Protein AF-A0A5C7XK58-F1 (afdb_monomer_lite)

Foldseek 3Di:
DDDDDDDDPDDDDDAWDWDQLPQWIWIFWQQWIWIWGNPDDIDTPDIDGHPGGWHYKDAQVQAVHDNVLAGIWTWFQFKIWGAHSNRDTQDMDGRLARGTKDWHHDDPQKTWIWHAYPPGVNTFIWIARSRYRDTPGGGPVSVVD

Structure (mmCIF, N/CA/C/O backbone):
data_AF-A0A5C7XK58-F1
#
_entry.id   AF-A0A5C7XK58-F1
#
loop_
_atom_site.group_PDB
_atom_site.id
_atom_site.type_symbol
_atom_site.label_atom_id
_atom_site.label_alt_id
_atom_site.label_comp_id
_atom_site.label_asym_id
_atom_site.label_entity_id
_atom_site.label_seq_id
_atom_site.pdbx_PDB_ins_code
_atom_site.Cartn_x
_atom_site.Cartn_y
_atom_site.Cartn_z
_atom_site.occupancy
_atom_site.B_iso_or_equiv
_atom_site.auth_seq_id
_atom_site.auth_comp_id
_atom_site.auth_asym_id
_atom_site.auth_atom_id
_atom_site.pdbx_PDB_model_num
ATOM 1 N N . MET A 1 1 ? -15.259 12.982 21.889 1.00 63.16 1 MET A N 1
ATOM 2 C CA . MET A 1 1 ? -14.167 13.068 20.899 1.00 63.16 1 MET A CA 1
ATOM 3 C C . MET A 1 1 ? -13.183 11.960 21.229 1.00 63.16 1 MET A C 1
ATOM 5 O O . MET A 1 1 ? -12.810 11.872 22.390 1.00 63.16 1 MET A O 1
ATOM 9 N N . LEU A 1 2 ? -12.855 11.086 20.275 1.00 69.56 2 LEU A N 1
ATOM 10 C CA . LEU A 1 2 ? -11.826 10.055 20.441 1.00 69.56 2 LEU A CA 1
ATOM 11 C C . LEU A 1 2 ? -10.501 10.614 19.908 1.00 69.56 2 LEU A C 1
ATOM 13 O O . LEU A 1 2 ? -10.479 11.132 18.795 1.00 69.56 2 LEU A O 1
ATOM 17 N N . SER A 1 3 ? -9.426 10.516 20.688 1.00 74.88 3 SER A N 1
ATOM 18 C CA . SER A 1 3 ? -8.063 10.848 20.263 1.00 74.88 3 SER A CA 1
ATOM 19 C C . SER A 1 3 ? -7.188 9.603 20.354 1.00 74.88 3 SER A C 1
ATOM 21 O O . SER A 1 3 ? -7.231 8.891 21.356 1.00 74.88 3 SER A O 1
ATOM 23 N N . ILE A 1 4 ? -6.401 9.348 19.311 1.00 74.69 4 ILE A N 1
ATOM 24 C CA . ILE A 1 4 ? -5.401 8.281 19.276 1.00 74.69 4 ILE A CA 1
ATOM 25 C C . ILE A 1 4 ? -4.049 8.962 19.104 1.00 74.69 4 ILE A C 1
ATOM 27 O O . ILE A 1 4 ? -3.853 9.708 18.146 1.00 74.69 4 ILE A O 1
ATOM 31 N N . GLU A 1 5 ? -3.141 8.723 20.042 1.00 78.00 5 GLU A N 1
ATOM 32 C CA . GLU A 1 5 ? -1.774 9.228 19.978 1.00 78.00 5 GLU A CA 1
ATOM 33 C C . GLU A 1 5 ? -0.833 8.108 19.551 1.00 78.00 5 GLU A C 1
ATOM 35 O O . GLU A 1 5 ? -0.903 6.991 20.067 1.00 78.00 5 GLU A O 1
ATOM 40 N N . ILE A 1 6 ? 0.052 8.421 18.609 1.00 71.00 6 ILE A N 1
ATOM 41 C CA . ILE A 1 6 ? 1.096 7.516 18.142 1.00 71.00 6 ILE A CA 1
ATOM 42 C C . ILE A 1 6 ? 2.423 8.163 18.505 1.00 71.00 6 ILE A C 1
ATOM 44 O O . ILE A 1 6 ? 2.747 9.248 18.019 1.00 71.00 6 ILE A O 1
ATOM 48 N N . HIS A 1 7 ? 3.151 7.495 19.391 1.00 72.25 7 HIS A N 1
ATOM 49 C CA . HIS A 1 7 ? 4.470 7.906 19.850 1.00 72.25 7 HIS A CA 1
ATOM 50 C C . HIS A 1 7 ? 5.513 7.061 19.130 1.00 72.25 7 HIS A C 1
ATOM 52 O O . HIS A 1 7 ? 5.353 5.845 19.027 1.00 72.25 7 HIS A O 1
ATOM 58 N N . ASP A 1 8 ? 6.561 7.710 18.636 1.00 66.00 8 ASP A N 1
ATOM 59 C CA . ASP A 1 8 ? 7.725 7.030 18.086 1.00 66.00 8 ASP A CA 1
ATOM 60 C C . ASP A 1 8 ? 9.016 7.752 18.492 1.00 66.00 8 ASP A C 1
ATOM 62 O O . ASP A 1 8 ? 9.045 8.978 18.624 1.00 66.00 8 ASP A O 1
ATOM 66 N N . ASP A 1 9 ? 10.071 6.960 18.687 1.00 62.06 9 ASP A N 1
ATOM 67 C CA . ASP A 1 9 ? 11.373 7.402 19.191 1.00 62.06 9 ASP A CA 1
ATOM 68 C C . ASP A 1 9 ? 12.314 7.909 18.076 1.00 62.06 9 ASP A C 1
ATOM 70 O O . ASP A 1 9 ? 13.413 8.389 18.358 1.00 62.06 9 ASP A O 1
ATOM 74 N N . HIS A 1 10 ? 11.917 7.802 16.802 1.00 56.22 10 HIS A N 1
ATOM 75 C CA . HIS A 1 10 ? 12.746 8.097 15.637 1.00 56.22 10 HIS A CA 1
ATOM 76 C C . HIS A 1 10 ? 12.221 9.348 14.922 1.00 56.22 10 HIS A C 1
ATOM 78 O O . HIS A 1 10 ? 11.227 9.355 14.193 1.00 56.22 10 HIS A O 1
ATOM 84 N N . GLY A 1 11 ? 12.937 10.457 15.106 1.00 51.81 11 GLY A N 1
ATOM 85 C CA . GLY A 1 11 ? 12.708 11.661 14.320 1.00 51.81 11 GLY A CA 1
ATOM 86 C C . GLY A 1 11 ? 13.112 11.441 12.861 1.00 51.81 11 GLY A C 1
ATOM 87 O O . GLY A 1 11 ? 14.280 11.182 12.588 1.00 51.81 11 GLY A O 1
ATOM 88 N N . GLY A 1 12 ? 12.176 11.631 11.926 1.00 58.12 12 GLY A N 1
ATOM 89 C CA . GLY A 1 12 ? 12.553 12.131 10.600 1.00 58.12 12 GLY A CA 1
ATOM 90 C C . GLY A 1 12 ? 12.164 11.332 9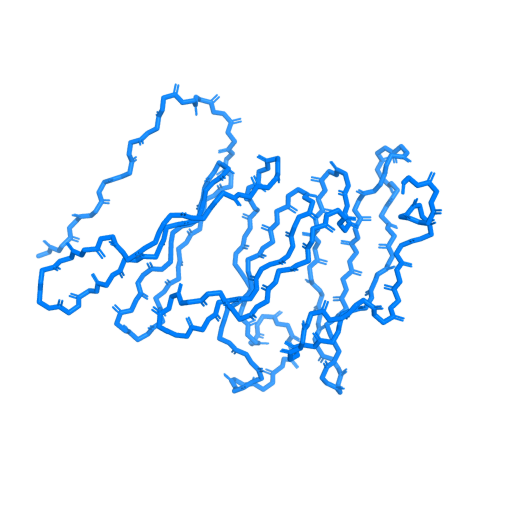.360 1.00 58.12 12 GLY A C 1
ATOM 91 O O . GLY A 1 12 ? 13.020 11.154 8.508 1.00 58.12 12 GLY A O 1
ATOM 92 N N . MET A 1 13 ? 10.886 10.988 9.170 1.00 57.16 13 MET A N 1
ATOM 93 C CA . MET A 1 13 ? 10.301 10.924 7.815 1.00 57.16 13 MET A CA 1
ATOM 94 C C . MET A 1 13 ? 8.910 11.591 7.827 1.00 57.16 13 MET A C 1
ATOM 96 O O . MET A 1 13 ? 8.153 11.364 8.776 1.00 57.16 13 MET A O 1
ATOM 100 N N . PRO A 1 14 ? 8.575 12.464 6.853 1.00 64.12 14 PRO A N 1
ATOM 101 C CA . PRO A 1 14 ? 7.386 13.318 6.928 1.00 64.12 14 PRO A CA 1
ATOM 102 C C . PRO A 1 14 ? 6.085 12.614 6.525 1.00 64.12 14 PRO A C 1
ATOM 104 O O . PRO A 1 14 ? 5.014 13.082 6.909 1.00 64.12 14 PRO A O 1
ATOM 107 N N . SER A 1 15 ? 6.159 11.518 5.766 1.00 78.88 15 SER A N 1
ATOM 108 C CA . SER A 1 15 ? 4.984 10.807 5.266 1.00 78.88 15 SER A CA 1
ATOM 109 C C . SER A 1 15 ? 4.224 10.138 6.407 1.00 78.88 15 SER A C 1
ATOM 111 O O . SER A 1 15 ? 4.719 9.259 7.122 1.00 78.88 15 SER A O 1
ATOM 113 N N . ARG A 1 16 ? 2.992 10.601 6.592 1.00 88.75 16 ARG A N 1
ATOM 114 C CA . ARG A 1 16 ? 2.015 10.041 7.514 1.00 88.75 16 ARG A CA 1
ATOM 115 C C . ARG A 1 16 ? 0.671 10.123 6.840 1.00 88.75 16 ARG A C 1
ATOM 117 O O . ARG A 1 16 ? 0.322 11.164 6.290 1.00 88.75 16 ARG A O 1
ATOM 124 N N . ASP A 1 17 ? -0.079 9.045 6.934 1.00 93.94 17 ASP A N 1
ATOM 125 C CA . ASP A 1 17 ? -1.417 9.000 6.379 1.00 93.94 17 ASP A CA 1
ATOM 126 C C . ASP A 1 17 ? -2.315 8.131 7.254 1.00 93.94 17 ASP A C 1
ATOM 128 O O . ASP A 1 17 ? -1.844 7.288 8.024 1.00 93.94 17 ASP A O 1
ATOM 132 N N . ALA A 1 18 ? -3.619 8.352 7.162 1.00 94.88 18 ALA A N 1
ATOM 133 C CA . ALA A 1 18 ? -4.614 7.556 7.849 1.00 94.88 18 ALA A CA 1
ATOM 134 C C . ALA A 1 18 ? -5.845 7.338 6.965 1.00 94.88 18 ALA A C 1
ATOM 136 O O . ALA A 1 18 ? -6.301 8.236 6.254 1.00 94.88 18 ALA A O 1
ATOM 137 N N . ARG A 1 19 ? -6.410 6.132 7.030 1.00 95.88 19 ARG A N 1
ATOM 138 C CA . ARG A 1 19 ? -7.626 5.752 6.299 1.00 95.88 19 ARG A CA 1
ATOM 139 C C . ARG A 1 19 ? -8.572 5.000 7.226 1.00 95.88 19 ARG A C 1
ATOM 141 O O . ARG A 1 19 ? -8.150 4.117 7.968 1.00 95.88 19 ARG A O 1
ATOM 148 N N . ILE A 1 20 ? -9.857 5.343 7.178 1.00 95.19 20 ILE A N 1
ATOM 149 C CA . ILE A 1 20 ? -10.914 4.621 7.898 1.00 95.19 20 ILE A CA 1
ATOM 150 C C . ILE A 1 20 ? -11.600 3.667 6.919 1.00 95.19 20 ILE A C 1
ATOM 152 O O . ILE A 1 20 ? -12.137 4.098 5.902 1.00 95.19 20 ILE A O 1
ATOM 156 N N . LEU A 1 21 ? -11.611 2.379 7.254 1.00 91.94 21 LEU A N 1
ATOM 157 C CA . LEU A 1 21 ? -12.224 1.291 6.498 1.00 91.94 21 LEU A CA 1
ATOM 158 C C . LEU A 1 21 ? -13.331 0.653 7.332 1.00 91.94 21 LEU A C 1
ATOM 160 O O . LEU A 1 21 ? -13.131 -0.348 8.018 1.00 91.94 21 LEU A O 1
ATOM 164 N N . GLY A 1 22 ? -14.514 1.264 7.301 1.00 91.44 22 GLY A N 1
ATOM 165 C CA . GLY A 1 22 ? -15.618 0.853 8.164 1.00 91.44 22 GLY A CA 1
ATOM 166 C C . GLY A 1 22 ? -15.248 1.028 9.637 1.00 91.44 22 GLY A C 1
ATOM 167 O O . GLY A 1 22 ? -15.185 2.153 10.122 1.00 91.44 22 GLY A O 1
ATOM 168 N N . ASP A 1 23 ? -14.994 -0.083 10.328 1.00 94.75 23 ASP A N 1
ATOM 169 C CA . ASP A 1 23 ? -14.663 -0.105 11.757 1.00 94.75 23 ASP A CA 1
ATOM 170 C C . ASP A 1 23 ? -13.154 -0.191 12.049 1.00 94.75 23 ASP A C 1
ATOM 172 O O . ASP A 1 23 ? -12.741 -0.321 13.199 1.00 94.75 23 ASP A O 1
ATOM 176 N N . VAL A 1 24 ? -12.307 -0.131 11.022 1.00 96.69 24 VAL A N 1
ATOM 177 C CA . VAL A 1 24 ? -10.851 -0.181 11.184 1.00 96.69 24 VAL A CA 1
ATOM 178 C C . VAL A 1 24 ? -10.225 1.135 10.755 1.00 96.69 24 VAL A C 1
ATOM 180 O O . VAL A 1 24 ? -10.471 1.625 9.659 1.00 96.69 24 VAL A O 1
ATOM 183 N N . LEU A 1 25 ? -9.374 1.697 11.606 1.00 96.88 25 LEU A N 1
ATOM 184 C CA . LEU A 1 25 ? -8.468 2.785 11.267 1.00 96.88 25 LEU A CA 1
ATOM 185 C C . LEU A 1 25 ? -7.102 2.201 10.897 1.00 96.88 25 LEU A C 1
ATOM 187 O O . LEU A 1 25 ? -6.461 1.555 11.727 1.00 96.88 25 LEU A O 1
ATOM 191 N N . LEU A 1 26 ? -6.651 2.458 9.674 1.00 97.50 26 LEU A N 1
ATOM 192 C CA . LEU A 1 26 ? -5.264 2.280 9.267 1.00 97.50 26 LEU A CA 1
ATOM 193 C C . LEU A 1 26 ? -4.508 3.585 9.495 1.00 97.50 26 LEU A C 1
ATOM 195 O O . LEU A 1 26 ? -4.966 4.641 9.063 1.00 97.50 26 LEU A O 1
ATOM 199 N N . VAL A 1 27 ? -3.350 3.512 10.145 1.00 96.19 27 VAL A N 1
ATOM 200 C CA . VAL A 1 27 ? -2.428 4.644 10.296 1.00 96.19 27 VAL A CA 1
ATOM 201 C C . VAL A 1 27 ? -1.041 4.222 9.852 1.00 96.19 27 VAL A C 1
ATOM 203 O O . VAL A 1 27 ? -0.475 3.287 10.414 1.00 96.19 27 VAL A O 1
ATOM 206 N N . GLY A 1 28 ? -0.513 4.891 8.836 1.00 94.31 28 GLY A N 1
ATOM 207 C CA . GLY A 1 28 ? 0.816 4.662 8.290 1.00 94.31 28 GLY A CA 1
ATOM 208 C C . GLY A 1 28 ? 1.757 5.795 8.671 1.00 94.31 28 GLY A C 1
ATOM 209 O O . GLY A 1 28 ? 1.373 6.966 8.681 1.00 94.31 28 GLY A O 1
ATOM 210 N N . GLY A 1 29 ? 2.997 5.448 8.992 1.00 91.12 29 GLY A N 1
ATOM 211 C CA . GLY A 1 29 ? 4.049 6.417 9.256 1.00 91.12 29 GLY A CA 1
ATOM 212 C C . GLY A 1 29 ? 5.372 5.735 9.567 1.00 91.12 29 GLY A C 1
ATOM 213 O O . GLY A 1 29 ? 5.405 4.626 10.103 1.00 91.12 29 GLY A O 1
ATOM 214 N N . LEU A 1 30 ? 6.473 6.417 9.244 1.00 88.56 30 LEU A N 1
ATOM 215 C CA . LEU A 1 30 ? 7.830 5.899 9.447 1.00 88.56 30 LEU A CA 1
ATOM 216 C C . LEU A 1 30 ? 7.977 4.522 8.807 1.00 88.56 30 LEU A C 1
ATOM 218 O O . LEU A 1 30 ? 7.808 4.422 7.611 1.00 88.56 30 LEU A O 1
ATOM 222 N N . ASN A 1 31 ? 8.254 3.462 9.560 1.00 91.44 31 ASN A N 1
ATOM 223 C CA . ASN A 1 31 ? 8.374 2.099 9.047 1.00 91.44 31 ASN A CA 1
ATOM 224 C C . ASN A 1 31 ? 7.237 1.173 9.513 1.00 91.44 31 ASN A C 1
ATOM 226 O O . ASN A 1 31 ? 7.403 -0.049 9.485 1.00 91.44 31 ASN A O 1
ATOM 230 N N . HIS A 1 32 ? 6.091 1.722 9.927 1.00 93.12 32 HIS A N 1
ATOM 231 C CA . HIS A 1 32 ? 4.954 0.938 10.404 1.00 93.12 32 HIS A CA 1
ATOM 232 C C . HIS A 1 32 ? 3.611 1.378 9.818 1.00 93.12 32 HIS A C 1
ATOM 234 O O . HIS A 1 32 ? 3.381 2.533 9.466 1.00 93.12 32 HIS A O 1
ATOM 240 N N . ILE A 1 33 ? 2.703 0.407 9.763 1.00 95.88 33 ILE A N 1
ATOM 241 C CA . ILE A 1 33 ? 1.277 0.587 9.516 1.00 95.88 33 ILE A CA 1
ATOM 242 C C . ILE A 1 33 ? 0.521 -0.089 10.657 1.00 95.88 33 ILE A C 1
ATOM 244 O O . ILE A 1 33 ? 0.689 -1.286 10.905 1.00 95.88 33 ILE A O 1
ATOM 248 N N . HIS A 1 34 ? -0.326 0.665 11.345 1.00 95.81 34 HIS A N 1
ATOM 249 C CA . HIS A 1 34 ? -1.147 0.197 12.451 1.00 95.81 34 HIS A CA 1
ATOM 250 C C . HIS A 1 34 ? -2.598 0.052 12.003 1.00 95.81 34 HIS A C 1
ATOM 252 O O . HIS A 1 34 ? -3.174 1.001 11.484 1.00 95.81 34 HIS A O 1
ATOM 258 N N . ALA A 1 35 ? -3.197 -1.113 12.242 1.00 97.06 35 ALA A N 1
ATOM 259 C CA . ALA A 1 35 ? -4.632 -1.331 12.104 1.00 97.06 35 ALA A CA 1
ATOM 260 C C . ALA A 1 35 ? -5.274 -1.326 13.492 1.00 97.06 35 ALA A C 1
ATOM 262 O O . ALA A 1 35 ? -4.862 -2.086 14.374 1.00 97.06 35 ALA A O 1
ATOM 263 N N . ILE A 1 36 ? -6.275 -0.477 13.693 1.00 96.62 36 ILE A N 1
ATOM 264 C CA . ILE A 1 36 ? -6.921 -0.243 14.985 1.00 96.62 36 ILE A CA 1
ATOM 265 C C . ILE A 1 36 ? -8.425 -0.433 14.807 1.00 96.62 36 ILE A C 1
ATOM 267 O O . ILE A 1 36 ? -9.039 0.272 14.013 1.00 96.62 36 ILE A O 1
ATOM 271 N N . ALA A 1 37 ? -9.023 -1.370 15.543 1.00 95.44 37 ALA A N 1
ATOM 272 C CA . ALA A 1 37 ? -10.477 -1.495 15.604 1.00 95.44 37 ALA A CA 1
ATOM 273 C C . ALA A 1 37 ? -11.061 -0.297 16.349 1.00 95.44 37 ALA A C 1
ATOM 275 O O . ALA A 1 37 ? -10.497 0.120 17.362 1.00 95.44 37 ALA A O 1
ATOM 276 N N . LEU A 1 38 ? -12.186 0.219 15.867 1.00 93.81 38 LEU A N 1
ATOM 277 C CA . LEU A 1 38 ? -12.885 1.370 16.427 1.00 93.81 38 LEU A CA 1
ATOM 278 C C . LEU A 1 38 ? -14.128 0.966 17.233 1.00 93.81 38 LEU A C 1
ATOM 280 O O . LEU A 1 38 ? -14.526 1.721 18.122 1.00 93.81 38 LEU A O 1
ATOM 284 N N . SER A 1 39 ? -14.720 -0.207 16.981 1.00 89.69 39 SER A N 1
ATOM 285 C CA . SER A 1 39 ? -15.911 -0.656 17.705 1.00 89.69 39 SER A CA 1
ATOM 286 C C . SER A 1 39 ? -15.605 -0.989 19.159 1.00 89.69 39 SER A C 1
ATOM 288 O O . SER A 1 39 ? -14.626 -1.651 19.510 1.00 89.69 39 SER A O 1
ATOM 290 N N . GLY A 1 40 ? -16.499 -0.530 20.034 1.00 86.94 40 GLY A N 1
ATOM 291 C CA . GLY A 1 40 ? -16.313 -0.635 21.474 1.00 86.94 40 GLY A CA 1
ATOM 292 C C . GLY A 1 40 ? -15.171 0.264 21.942 1.00 86.94 40 GLY A C 1
ATOM 293 O O . GLY A 1 40 ? -15.268 1.487 21.857 1.00 86.94 40 GLY A O 1
ATOM 294 N N . SER A 1 41 ? -14.110 -0.348 22.464 1.00 87.62 41 SER A N 1
ATOM 295 C CA . SER A 1 41 ? -12.903 0.361 22.890 1.00 87.62 41 SER A CA 1
ATOM 296 C C . SER A 1 41 ? -11.812 0.198 21.835 1.00 87.62 41 SER A C 1
ATOM 298 O O . SER A 1 41 ? -11.516 -0.947 21.478 1.00 87.62 41 SER A O 1
ATOM 300 N N . PRO A 1 42 ? -11.165 1.293 21.388 1.00 91.50 42 PRO A N 1
ATOM 301 C CA . PRO A 1 42 ? -10.111 1.213 20.394 1.00 91.50 42 PRO A CA 1
ATOM 302 C C . PRO A 1 42 ? -9.020 0.229 20.788 1.00 91.50 42 PRO A C 1
ATOM 304 O O . PRO A 1 42 ? -8.476 0.288 21.894 1.00 91.50 42 PRO A O 1
ATOM 307 N N . ARG A 1 43 ? -8.702 -0.685 19.876 1.00 93.25 43 ARG A N 1
ATOM 308 C CA . ARG A 1 43 ? -7.716 -1.738 20.118 1.00 93.25 43 ARG A CA 1
ATOM 309 C C . ARG A 1 43 ? -6.842 -1.915 18.897 1.00 93.25 43 ARG A C 1
ATOM 311 O O . ARG A 1 43 ? -7.347 -2.116 17.795 1.00 93.25 43 ARG A O 1
ATOM 318 N N . LEU A 1 44 ? -5.529 -1.913 19.113 1.00 94.12 44 LEU A N 1
ATOM 319 C CA . LEU A 1 44 ? -4.573 -2.308 18.089 1.00 94.12 44 LEU A CA 1
ATOM 320 C C . LEU A 1 44 ? -4.869 -3.754 17.665 1.00 94.12 44 LEU A C 1
ATOM 322 O O . LEU A 1 44 ? -4.742 -4.686 18.461 1.00 94.12 44 LEU A O 1
ATOM 326 N N . LEU A 1 45 ? -5.289 -3.928 16.416 1.00 95.12 45 LEU A N 1
ATOM 327 C CA . LEU A 1 45 ? -5.464 -5.234 15.791 1.00 95.12 45 LEU A CA 1
ATOM 328 C C . LEU A 1 45 ? -4.118 -5.767 15.312 1.00 95.12 45 LEU A C 1
ATOM 330 O O . LEU A 1 45 ? -3.797 -6.935 15.524 1.00 95.12 45 LEU A O 1
ATOM 334 N N . ARG A 1 46 ? -3.332 -4.896 14.669 1.00 94.94 46 ARG A N 1
ATOM 335 C CA . ARG A 1 46 ? -2.063 -5.255 14.039 1.00 94.94 46 ARG A CA 1
ATOM 336 C C . ARG A 1 46 ? -1.130 -4.058 13.956 1.00 94.94 46 ARG A C 1
ATOM 338 O O . ARG A 1 46 ? -1.565 -2.937 13.720 1.00 94.94 46 ARG A O 1
ATOM 345 N N . SER A 1 47 ? 0.162 -4.338 14.074 1.00 95.56 47 SER A N 1
ATOM 346 C CA . SER A 1 47 ? 1.235 -3.449 13.641 1.00 95.56 47 SER A CA 1
ATOM 347 C C . SER A 1 47 ? 2.070 -4.183 12.596 1.00 95.56 47 SER A C 1
ATOM 349 O O . SER A 1 47 ? 2.592 -5.265 12.868 1.00 95.56 47 SER A O 1
ATOM 351 N N . THR A 1 48 ? 2.147 -3.631 11.391 1.00 96.06 48 THR A N 1
ATOM 352 C CA . THR A 1 48 ? 2.868 -4.201 10.252 1.00 96.06 48 THR A CA 1
ATOM 353 C C . THR A 1 48 ? 4.071 -3.334 9.947 1.00 96.06 48 THR A C 1
ATOM 355 O O . THR A 1 48 ? 3.919 -2.152 9.656 1.00 96.06 48 THR A O 1
ATOM 358 N N . ARG A 1 49 ? 5.265 -3.925 9.959 1.00 94.25 49 ARG A N 1
ATOM 359 C CA . ARG A 1 49 ? 6.478 -3.231 9.528 1.00 94.25 49 ARG A CA 1
ATOM 360 C C . ARG A 1 49 ? 6.553 -3.164 8.002 1.00 94.25 49 ARG A C 1
ATOM 362 O O . ARG A 1 49 ? 6.295 -4.170 7.334 1.00 94.25 49 ARG A O 1
ATOM 369 N N . ILE A 1 50 ? 6.963 -2.025 7.461 1.00 93.19 50 ILE A N 1
ATOM 370 C CA . ILE A 1 50 ? 7.306 -1.834 6.048 1.00 93.19 50 ILE A CA 1
ATOM 371 C C . ILE A 1 50 ? 8.827 -1.675 5.904 1.00 93.19 50 ILE A C 1
ATOM 373 O O . ILE A 1 50 ? 9.487 -1.154 6.806 1.00 93.19 50 ILE A O 1
ATOM 377 N N . SER A 1 51 ? 9.405 -2.217 4.832 1.00 91.31 51 SER A N 1
ATOM 378 C CA . SER A 1 51 ? 10.829 -2.064 4.528 1.00 91.31 51 SER A CA 1
ATOM 379 C C . SER A 1 51 ? 11.117 -0.610 4.172 1.00 91.31 51 SER A C 1
ATOM 381 O O . SER A 1 51 ? 10.359 -0.004 3.418 1.00 91.31 51 SER A O 1
ATOM 383 N N . GLY A 1 52 ? 12.192 -0.050 4.730 1.00 89.81 52 GLY A N 1
ATOM 384 C CA . GLY A 1 52 ? 12.506 1.374 4.615 1.00 89.81 52 GLY A CA 1
ATOM 385 C C . GLY A 1 52 ? 11.470 2.228 5.343 1.00 89.81 52 GLY A C 1
ATOM 386 O O . GLY A 1 52 ? 11.459 2.263 6.576 1.00 89.81 52 GLY A O 1
ATOM 387 N N . TYR A 1 53 ? 10.607 2.897 4.581 1.00 91.75 53 TYR A N 1
ATOM 388 C CA . TYR A 1 53 ? 9.582 3.807 5.083 1.00 91.75 53 TYR A CA 1
ATOM 389 C C . TYR A 1 53 ? 8.217 3.589 4.412 1.00 91.75 53 TYR A C 1
ATOM 391 O O . TYR A 1 53 ? 8.123 3.008 3.338 1.00 91.75 53 TYR A O 1
ATOM 399 N N . PHE A 1 54 ? 7.156 4.052 5.063 1.00 94.88 54 PHE A N 1
ATOM 400 C CA . PHE A 1 54 ? 5.792 4.188 4.574 1.00 94.88 54 PHE A CA 1
ATOM 401 C C . PHE A 1 54 ? 5.677 5.493 3.792 1.00 94.88 54 PHE A C 1
ATOM 403 O O . PHE A 1 54 ? 6.163 6.521 4.261 1.00 94.88 54 PHE A O 1
ATOM 410 N N . SER A 1 55 ? 5.008 5.464 2.644 1.00 94.25 55 SER A N 1
ATOM 411 C CA . SER A 1 55 ? 4.716 6.663 1.860 1.00 94.25 55 SER A CA 1
ATOM 412 C C . SER A 1 55 ? 3.258 7.077 2.043 1.00 94.25 55 SER A C 1
ATOM 414 O O . SER A 1 55 ? 2.970 8.089 2.679 1.00 94.25 55 SER A O 1
ATOM 416 N N . GLU A 1 56 ? 2.327 6.264 1.548 1.00 96.06 56 GLU A N 1
ATOM 417 C CA . GLU A 1 56 ? 0.916 6.640 1.478 1.00 96.06 56 GLU A CA 1
ATOM 418 C C . GLU A 1 56 ? -0.012 5.423 1.395 1.00 96.06 56 GLU A C 1
ATOM 420 O O . GLU A 1 56 ? 0.413 4.289 1.129 1.00 96.06 56 GLU A O 1
ATOM 425 N N . PHE A 1 57 ? -1.302 5.676 1.619 1.00 98.00 57 PHE A N 1
ATOM 426 C CA . PHE A 1 57 ? -2.373 4.749 1.288 1.00 98.00 57 PHE A CA 1
ATOM 427 C C . PHE A 1 57 ? -3.035 5.150 -0.026 1.00 98.00 57 PHE A C 1
ATOM 429 O O . PHE A 1 57 ? -3.301 6.323 -0.251 1.00 98.00 57 PHE A O 1
ATOM 436 N N . ASN A 1 58 ? -3.376 4.148 -0.830 1.00 98.06 58 ASN A N 1
ATOM 437 C CA . ASN A 1 58 ? -4.119 4.287 -2.071 1.00 98.06 58 ASN A CA 1
ATOM 438 C C . ASN A 1 58 ? -5.467 3.570 -1.942 1.00 98.06 58 ASN A C 1
ATOM 440 O O . ASN A 1 58 ? -5.510 2.406 -1.516 1.00 98.06 58 ASN A O 1
ATOM 444 N N . VAL A 1 59 ? -6.551 4.239 -2.328 1.00 97.38 59 VAL A N 1
ATOM 445 C CA . VAL A 1 59 ? -7.897 3.653 -2.484 1.00 97.38 59 VAL A CA 1
ATOM 446 C C . VAL A 1 59 ? -8.263 3.502 -3.969 1.00 97.38 59 VAL A C 1
ATOM 448 O O . VAL A 1 59 ? -7.626 4.129 -4.817 1.00 97.38 59 VAL A O 1
ATOM 451 N N . PRO A 1 60 ? -9.258 2.667 -4.330 1.00 97.19 60 PRO A N 1
ATOM 452 C CA . PRO A 1 60 ? -9.608 2.428 -5.731 1.00 97.19 60 PRO A CA 1
ATOM 453 C C . PRO A 1 60 ? -9.881 3.698 -6.540 1.00 97.19 60 PRO A C 1
ATOM 455 O O . PRO A 1 60 ? -9.418 3.818 -7.672 1.00 97.19 60 PRO A O 1
ATOM 458 N N . GLU A 1 61 ? -10.582 4.664 -5.954 1.00 95.94 61 GLU A N 1
ATOM 459 C CA . GLU A 1 61 ? -10.990 5.895 -6.628 1.00 95.94 61 GLU A CA 1
ATOM 460 C C . GLU A 1 61 ? -9.803 6.805 -6.975 1.00 95.94 61 GLU A C 1
ATOM 462 O O . GLU A 1 61 ? -9.860 7.523 -7.970 1.00 95.94 61 GLU A O 1
ATOM 467 N N . GLU A 1 62 ? -8.722 6.756 -6.190 1.00 96.88 62 GLU A N 1
ATOM 468 C CA . GLU A 1 62 ? -7.471 7.483 -6.461 1.00 96.88 62 GLU A CA 1
ATOM 469 C C . GLU A 1 62 ? -6.701 6.864 -7.641 1.00 96.88 62 GLU A C 1
ATOM 471 O O . GLU A 1 62 ? -5.867 7.531 -8.248 1.00 96.88 62 GLU A O 1
ATOM 476 N N . LEU A 1 63 ? -7.005 5.608 -7.993 1.00 97.69 63 LEU A N 1
ATOM 477 C CA . LEU A 1 63 ? -6.342 4.831 -9.042 1.00 97.69 63 LEU A CA 1
ATOM 478 C C . LEU A 1 63 ? -7.261 4.535 -10.242 1.00 97.69 63 LEU A C 1
ATOM 480 O O . LEU A 1 63 ? -7.058 3.536 -10.937 1.00 97.69 63 LEU A O 1
ATOM 484 N N . ASP A 1 64 ? -8.278 5.367 -10.487 1.00 97.19 64 ASP A N 1
ATOM 485 C CA . ASP A 1 64 ? -9.254 5.201 -11.578 1.00 97.19 64 ASP A CA 1
ATOM 486 C C . ASP A 1 64 ? -9.952 3.818 -11.592 1.00 97.19 64 ASP A C 1
ATOM 488 O O . ASP A 1 64 ? -10.335 3.298 -12.646 1.00 97.19 64 ASP A O 1
ATOM 492 N N . ALA A 1 65 ? -10.111 3.192 -10.423 1.00 96.69 65 ALA A N 1
ATOM 493 C CA . ALA A 1 65 ? -10.667 1.852 -10.272 1.00 96.69 65 ALA A CA 1
ATOM 494 C C . ALA A 1 65 ? -12.103 1.880 -9.704 1.00 96.69 65 ALA A C 1
ATOM 496 O O . ALA A 1 65 ? -12.480 2.822 -9.003 1.00 96.69 65 ALA A O 1
ATOM 497 N N . PRO A 1 66 ? -12.923 0.840 -9.958 1.00 95.56 66 PRO A N 1
ATOM 498 C CA . PRO A 1 66 ? -14.209 0.679 -9.283 1.00 95.56 66 PRO A CA 1
ATOM 499 C C . PRO A 1 66 ? -14.053 0.638 -7.748 1.00 95.56 66 PRO A C 1
ATOM 501 O O . PRO A 1 66 ? -13.112 -0.001 -7.274 1.00 95.56 66 PRO A O 1
ATOM 504 N N . PRO A 1 67 ? -14.976 1.229 -6.961 1.00 92.88 67 PRO A N 1
ATOM 505 C CA . PRO A 1 67 ? -14.895 1.284 -5.489 1.00 92.88 67 PRO A CA 1
ATOM 506 C C . PRO A 1 67 ? -14.771 -0.067 -4.760 1.00 92.88 67 PRO A C 1
ATOM 508 O O . PRO A 1 67 ? -14.451 -0.116 -3.572 1.00 92.88 67 PRO A O 1
ATOM 511 N N . ASP A 1 68 ? -15.080 -1.170 -5.440 1.00 92.75 68 ASP A N 1
ATOM 512 C CA . ASP A 1 68 ? -15.029 -2.540 -4.933 1.00 92.75 68 ASP A CA 1
ATOM 513 C C . ASP A 1 68 ? -13.820 -3.347 -5.439 1.00 92.75 68 ASP A C 1
ATOM 515 O O . ASP A 1 68 ? -13.679 -4.514 -5.076 1.00 92.75 68 ASP A O 1
ATOM 519 N N . ALA A 1 69 ? -12.918 -2.744 -6.226 1.00 95.06 69 ALA A N 1
ATOM 520 C CA . ALA A 1 69 ? -11.739 -3.428 -6.764 1.00 95.06 69 ALA A CA 1
ATOM 521 C C . ALA A 1 69 ? -10.785 -3.926 -5.65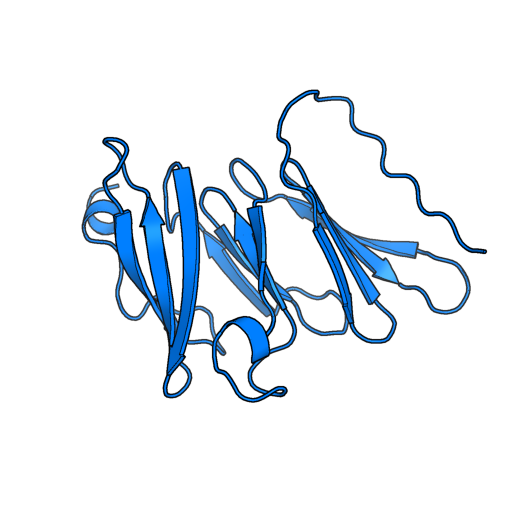9 1.00 95.06 69 ALA A C 1
ATOM 523 O O . ALA A 1 69 ? -10.229 -5.019 -5.740 1.00 95.06 69 ALA A O 1
ATOM 524 N N . PHE A 1 70 ? -10.585 -3.125 -4.615 1.00 96.50 70 PHE A N 1
ATOM 525 C CA . PHE A 1 70 ? -9.840 -3.470 -3.404 1.00 96.50 70 PHE A CA 1
ATOM 526 C C . PHE A 1 70 ? -10.213 -2.485 -2.288 1.00 96.50 70 PHE A C 1
ATOM 528 O O . PHE A 1 70 ? -10.954 -1.539 -2.524 1.00 96.50 70 PHE A O 1
ATOM 535 N N . ASP A 1 71 ? -9.727 -2.697 -1.062 1.00 97.00 71 ASP A N 1
ATOM 536 C CA . ASP A 1 71 ? -10.041 -1.784 0.044 1.00 97.00 71 ASP A CA 1
ATOM 537 C C . ASP A 1 71 ? -8.984 -0.680 0.175 1.00 97.00 71 ASP A C 1
ATOM 539 O O . ASP A 1 71 ? -9.280 0.480 -0.087 1.00 97.00 71 ASP A O 1
ATOM 543 N N . VAL A 1 72 ? -7.747 -1.032 0.544 1.00 98.06 72 VAL A N 1
ATOM 544 C CA . VAL A 1 72 ? -6.602 -0.104 0.601 1.00 98.06 72 VAL A CA 1
ATOM 545 C C . VAL A 1 72 ? -5.324 -0.821 0.199 1.00 98.06 72 VAL A C 1
ATOM 547 O O . VAL A 1 72 ? -5.103 -1.973 0.583 1.00 98.06 72 VAL A O 1
ATOM 550 N N . ILE A 1 73 ? -4.444 -0.109 -0.503 1.00 98.50 73 ILE A N 1
ATOM 551 C CA . ILE A 1 73 ? -3.060 -0.520 -0.735 1.00 98.50 73 ILE A CA 1
ATOM 552 C C . ILE A 1 73 ? -2.131 0.511 -0.110 1.00 98.50 73 ILE A C 1
ATOM 554 O O . ILE A 1 73 ? -2.162 1.685 -0.457 1.00 98.50 73 ILE A O 1
ATOM 558 N N . ALA A 1 74 ? -1.295 0.070 0.819 1.00 98.19 74 ALA A N 1
ATOM 559 C CA . ALA A 1 74 ? -0.206 0.874 1.341 1.00 98.19 74 ALA A CA 1
ATOM 560 C C . ALA A 1 74 ? 1.042 0.671 0.487 1.00 98.19 74 ALA A C 1
ATOM 562 O O . ALA A 1 74 ? 1.381 -0.470 0.159 1.00 98.19 74 ALA A O 1
ATOM 563 N N . VAL A 1 75 ? 1.749 1.756 0.194 1.00 97.62 75 VAL A N 1
ATOM 564 C CA . VAL A 1 75 ? 3.062 1.707 -0.452 1.00 97.62 75 VAL A CA 1
ATOM 565 C C . VAL A 1 75 ? 4.116 2.373 0.414 1.00 97.62 75 VAL A C 1
ATOM 567 O O . VAL A 1 75 ? 3.833 3.225 1.259 1.00 97.62 75 VAL A O 1
ATOM 570 N N . GLY A 1 76 ? 5.351 1.943 0.223 1.00 94.62 76 GLY A N 1
ATOM 571 C CA . GLY A 1 76 ? 6.508 2.483 0.905 1.00 94.62 76 GLY A CA 1
ATOM 572 C C . GLY A 1 76 ? 7.747 2.404 0.039 1.00 94.62 76 GLY A C 1
ATOM 573 O O . GLY A 1 76 ? 7.661 2.362 -1.185 1.00 94.62 76 GLY A O 1
ATOM 574 N N . CYS A 1 77 ? 8.894 2.344 0.701 1.00 93.44 77 CYS A N 1
ATOM 575 C CA . CYS A 1 77 ? 10.194 2.335 0.052 1.00 93.44 77 CYS A CA 1
ATOM 576 C C . CYS A 1 77 ? 10.380 1.128 -0.875 1.00 93.44 77 CYS A C 1
ATOM 578 O O . CYS A 1 77 ? 10.708 1.288 -2.042 1.00 93.44 77 CYS A O 1
ATOM 580 N N . SER A 1 78 ? 10.106 -0.085 -0.382 1.00 95.19 78 SER A N 1
ATOM 581 C CA . SER A 1 78 ? 10.290 -1.316 -1.171 1.00 95.19 78 SER A CA 1
ATOM 582 C C . SER A 1 78 ? 9.063 -2.213 -1.235 1.00 95.19 78 SER A C 1
ATOM 584 O O . SER A 1 78 ? 9.092 -3.218 -1.951 1.00 95.19 78 SER A O 1
ATOM 586 N N . ASP A 1 79 ? 8.003 -1.890 -0.491 1.00 97.38 79 ASP A N 1
ATOM 587 C CA . ASP A 1 79 ? 6.860 -2.782 -0.341 1.00 97.38 79 ASP A CA 1
ATOM 588 C C . ASP A 1 79 ? 5.546 -2.145 -0.792 1.00 97.38 79 ASP A C 1
ATOM 590 O O . ASP A 1 79 ? 5.273 -0.978 -0.511 1.00 97.38 79 ASP A O 1
ATOM 594 N N . ALA A 1 80 ? 4.697 -2.973 -1.396 1.00 98.31 80 ALA A N 1
ATOM 595 C CA . ALA A 1 80 ? 3.277 -2.716 -1.592 1.00 98.31 80 ALA A CA 1
ATOM 596 C C . ALA A 1 80 ? 2.470 -3.752 -0.793 1.00 98.31 80 ALA A C 1
ATOM 598 O O . ALA A 1 80 ? 2.751 -4.953 -0.855 1.00 98.31 80 ALA A O 1
ATOM 599 N N . ILE A 1 81 ? 1.481 -3.307 -0.018 1.00 98.56 81 ILE A N 1
ATOM 600 C CA . ILE A 1 81 ? 0.695 -4.164 0.880 1.00 98.56 81 ILE A CA 1
ATOM 601 C C . ILE A 1 81 ? -0.786 -3.845 0.716 1.00 98.56 81 ILE A C 1
ATOM 603 O O . ILE A 1 81 ? -1.212 -2.734 1.030 1.00 98.56 81 ILE A O 1
ATOM 607 N N . ARG A 1 82 ? -1.591 -4.827 0.304 1.00 98.44 82 ARG A N 1
ATOM 608 C CA . ARG A 1 82 ? -3.054 -4.699 0.310 1.00 98.44 82 ARG A CA 1
ATOM 609 C C . ARG A 1 82 ? -3.614 -5.102 1.664 1.00 98.44 82 ARG A C 1
ATOM 611 O O . ARG A 1 82 ? -3.325 -6.190 2.167 1.00 98.44 82 ARG A O 1
ATOM 618 N N . PHE A 1 83 ? -4.474 -4.252 2.208 1.00 98.25 83 PHE A N 1
ATOM 619 C CA . PHE A 1 83 ? -5.262 -4.528 3.401 1.00 98.25 83 PHE A CA 1
ATOM 620 C C . PHE A 1 83 ? -6.725 -4.757 3.029 1.00 98.25 83 PHE A C 1
ATOM 622 O O . PHE A 1 83 ? -7.241 -4.124 2.110 1.00 98.25 83 PHE A O 1
ATOM 629 N N . ALA A 1 84 ? -7.383 -5.658 3.752 1.00 96.88 84 ALA A N 1
ATOM 630 C CA . ALA A 1 84 ? -8.833 -5.803 3.750 1.00 96.88 84 ALA A CA 1
ATOM 631 C C . ALA A 1 84 ? -9.472 -4.792 4.718 1.00 96.88 84 ALA A C 1
ATOM 633 O O . ALA A 1 84 ? -8.804 -4.298 5.632 1.00 96.88 84 ALA A O 1
ATOM 634 N N . ARG A 1 85 ? -10.789 -4.556 4.618 1.00 95.50 85 ARG A N 1
ATOM 635 C CA . ARG A 1 85 ? -11.528 -3.707 5.590 1.00 95.50 85 ARG A CA 1
ATOM 636 C C . ARG A 1 85 ? -11.416 -4.174 7.043 1.00 95.50 85 ARG A C 1
ATOM 638 O O . ARG A 1 85 ? -11.635 -3.384 7.950 1.00 95.50 85 ARG A O 1
ATOM 645 N N . THR A 1 86 ? -11.071 -5.440 7.279 1.00 95.75 86 THR A N 1
ATOM 646 C CA . THR A 1 86 ? -10.823 -5.991 8.623 1.00 95.75 86 THR A CA 1
ATOM 647 C C . THR A 1 86 ? -9.464 -5.585 9.205 1.00 95.75 86 THR A C 1
ATOM 649 O O . THR A 1 86 ? -9.191 -5.869 10.369 1.00 95.75 86 THR A O 1
ATOM 652 N N . GLY A 1 87 ? -8.602 -4.926 8.424 1.00 95.94 87 GLY A N 1
ATOM 653 C CA . GLY A 1 87 ? -7.212 -4.641 8.788 1.00 95.94 87 GLY A CA 1
ATOM 654 C C . GLY A 1 87 ? -6.263 -5.824 8.572 1.00 95.94 87 GLY A C 1
ATOM 655 O O . GLY A 1 87 ? -5.078 -5.733 8.906 1.00 95.94 87 GLY A O 1
ATOM 656 N N . ASP A 1 88 ? -6.758 -6.933 8.016 1.00 97.00 88 ASP A N 1
ATOM 657 C CA . ASP A 1 88 ? -5.927 -8.066 7.622 1.00 97.00 88 ASP A CA 1
ATOM 658 C C . ASP A 1 88 ? -5.149 -7.763 6.344 1.00 97.00 88 ASP A C 1
ATOM 660 O O . ASP A 1 88 ? -5.623 -7.055 5.459 1.00 97.00 88 ASP A O 1
ATOM 664 N N . ILE A 1 89 ? -3.946 -8.323 6.243 1.00 98.06 89 ILE A N 1
ATOM 665 C CA . ILE A 1 89 ? -3.153 -8.259 5.015 1.00 98.06 89 ILE A CA 1
ATOM 666 C C . ILE A 1 89 ? -3.720 -9.292 4.045 1.00 98.06 89 ILE A C 1
ATOM 668 O O . ILE A 1 89 ? -3.755 -10.478 4.370 1.00 98.06 89 ILE A O 1
ATOM 672 N N . VAL A 1 90 ? -4.124 -8.840 2.860 1.00 98.38 90 VAL A N 1
ATOM 673 C CA . VAL A 1 90 ? -4.552 -9.713 1.758 1.00 98.38 90 VAL A CA 1
ATOM 674 C C . VAL A 1 90 ? -3.325 -10.256 1.034 1.00 98.38 90 VAL A C 1
ATOM 676 O O . VAL A 1 90 ? -3.175 -11.464 0.879 1.00 98.38 90 VAL A O 1
ATOM 679 N N . TRP A 1 91 ? -2.412 -9.364 0.649 1.00 98.69 91 TRP A N 1
ATOM 680 C CA . TRP A 1 91 ? -1.131 -9.719 0.050 1.00 98.69 91 TRP A CA 1
ATOM 681 C C . TRP A 1 91 ? -0.069 -8.665 0.351 1.00 98.69 91 TRP A C 1
ATOM 683 O O . TRP A 1 91 ? -0.365 -7.527 0.728 1.00 98.69 91 TRP A O 1
ATOM 693 N N . ARG A 1 92 ? 1.193 -9.062 0.172 1.00 98.44 92 ARG A N 1
ATOM 694 C CA . ARG A 1 92 ? 2.365 -8.194 0.271 1.00 98.44 92 ARG A CA 1
ATOM 695 C C . ARG A 1 92 ? 3.350 -8.538 -0.832 1.00 98.44 92 ARG A C 1
ATOM 697 O O . ARG A 1 92 ? 3.732 -9.696 -0.976 1.00 98.44 92 ARG A O 1
ATOM 704 N N . VAL A 1 93 ? 3.822 -7.509 -1.520 1.00 98.12 93 VAL A N 1
ATOM 705 C CA . VAL A 1 93 ? 4.961 -7.580 -2.430 1.00 98.12 93 VAL A CA 1
ATOM 706 C C . VAL A 1 93 ? 6.098 -6.814 -1.789 1.00 98.12 93 VAL A C 1
ATOM 708 O O . VAL A 1 93 ? 5.946 -5.630 -1.510 1.00 98.12 93 VAL A O 1
ATOM 711 N N . SER A 1 94 ? 7.221 -7.487 -1.561 1.00 95.94 94 SER A N 1
ATOM 712 C CA . SER A 1 94 ? 8.440 -6.860 -1.047 1.00 95.94 94 SER A CA 1
ATOM 713 C C . SER A 1 94 ? 9.520 -6.793 -2.125 1.00 95.94 94 SER A C 1
ATOM 715 O O . SER A 1 94 ? 9.528 -7.610 -3.053 1.00 95.94 94 SER A O 1
ATOM 717 N N . GLY A 1 95 ? 10.452 -5.851 -1.979 1.00 94.06 95 GLY A N 1
ATOM 718 C CA . GLY A 1 95 ? 11.574 -5.676 -2.909 1.00 94.06 95 GLY A CA 1
ATOM 719 C C . GLY A 1 95 ? 11.128 -5.246 -4.308 1.00 94.06 95 GLY A C 1
ATOM 720 O O . GLY A 1 95 ? 11.684 -5.703 -5.304 1.00 94.06 95 GLY A O 1
ATOM 721 N N . LEU A 1 96 ? 10.066 -4.442 -4.390 1.00 95.25 96 LEU A N 1
ATOM 722 C CA . LEU A 1 96 ? 9.564 -3.900 -5.651 1.00 95.25 96 LEU A CA 1
ATOM 723 C C . LEU A 1 96 ? 10.376 -2.679 -6.113 1.00 95.25 96 LEU A C 1
ATOM 725 O O . LEU A 1 96 ? 10.467 -2.447 -7.313 1.00 95.25 96 LEU A O 1
ATOM 729 N N . ALA A 1 97 ? 10.997 -1.967 -5.172 1.00 95.00 97 ALA A N 1
ATOM 730 C CA . ALA A 1 97 ? 11.828 -0.782 -5.369 1.00 95.00 97 ALA A CA 1
ATOM 731 C C . ALA A 1 97 ? 12.935 -0.713 -4.298 1.00 95.00 97 ALA A C 1
ATOM 733 O O . ALA A 1 97 ? 12.887 -1.469 -3.318 1.00 95.00 97 ALA A O 1
ATOM 734 N N . VAL A 1 98 ? 13.906 0.191 -4.461 1.00 92.31 98 VAL A N 1
ATOM 735 C CA . VAL A 1 98 ? 14.932 0.475 -3.433 1.00 92.31 98 VAL A CA 1
ATOM 736 C C . VAL A 1 98 ? 14.712 1.795 -2.709 1.00 92.31 98 VAL A C 1
ATOM 738 O O . VAL A 1 98 ? 15.172 1.909 -1.577 1.00 92.31 98 VAL A O 1
ATOM 741 N N . ASP A 1 99 ? 14.021 2.757 -3.330 1.00 90.25 99 ASP A N 1
ATOM 742 C CA . ASP A 1 99 ? 13.755 4.058 -2.708 1.00 90.25 99 ASP A CA 1
ATOM 743 C C . ASP A 1 99 ? 12.258 4.326 -2.544 1.00 90.25 99 ASP A C 1
ATOM 745 O O . ASP A 1 99 ? 11.832 4.633 -1.437 1.00 90.25 99 ASP A O 1
ATOM 749 N N . GLY A 1 100 ? 11.430 4.105 -3.569 1.00 93.31 100 GLY A N 1
ATOM 750 C CA . GLY A 1 100 ? 10.001 4.405 -3.483 1.00 93.31 100 GLY A CA 1
ATOM 751 C C . GLY A 1 100 ? 9.131 3.695 -4.513 1.00 93.31 100 GLY A C 1
ATOM 752 O O . GLY A 1 100 ? 9.598 3.202 -5.538 1.00 93.31 100 GLY A O 1
ATOM 753 N N . ILE A 1 101 ? 7.833 3.653 -4.227 1.00 96.81 101 ILE A N 1
ATOM 754 C CA . ILE A 1 101 ? 6.799 3.077 -5.089 1.00 96.81 101 ILE A CA 1
ATOM 755 C C . ILE A 1 101 ? 5.687 4.107 -5.249 1.00 96.81 101 ILE A C 1
ATOM 757 O O . ILE A 1 101 ? 5.187 4.628 -4.253 1.00 96.81 101 ILE A O 1
ATOM 761 N N . VAL A 1 102 ? 5.258 4.333 -6.490 1.00 97.31 102 VAL A N 1
ATOM 762 C CA . VAL A 1 102 ? 4.086 5.154 -6.819 1.00 97.31 102 VAL A CA 1
ATOM 763 C C . VAL A 1 102 ? 3.104 4.308 -7.617 1.00 97.31 102 VAL A C 1
ATOM 765 O O . VAL A 1 102 ? 3.488 3.652 -8.588 1.00 97.31 102 VAL A O 1
ATOM 768 N N . LEU A 1 103 ? 1.834 4.305 -7.209 1.00 98.44 103 LEU A N 1
ATOM 769 C CA . LEU A 1 103 ? 0.752 3.667 -7.961 1.00 98.44 103 LEU A CA 1
ATOM 770 C C . LEU A 1 103 ? 0.059 4.718 -8.825 1.00 98.44 103 LEU A C 1
ATOM 772 O O . LEU A 1 103 ? -0.216 5.817 -8.362 1.00 98.44 103 LEU A O 1
ATOM 776 N N . HIS A 1 104 ? -0.236 4.371 -10.076 1.00 98.25 104 HIS A N 1
ATOM 777 C CA . HIS A 1 104 ? -0.822 5.311 -11.036 1.00 98.25 104 HIS A CA 1
ATOM 778 C C . HIS A 1 104 ? -2.289 5.032 -11.316 1.00 98.25 104 HIS A C 1
ATOM 780 O O . HIS A 1 104 ? -3.090 5.953 -11.382 1.00 98.25 104 HIS A O 1
ATOM 786 N N . ARG A 1 105 ? -2.636 3.766 -11.572 1.00 98.19 105 ARG A N 1
ATOM 787 C CA . ARG A 1 105 ? -4.003 3.363 -11.937 1.00 98.19 105 ARG A CA 1
ATOM 788 C C . ARG A 1 105 ? -4.200 1.858 -11.888 1.00 98.19 105 ARG A C 1
ATOM 790 O O . ARG A 1 105 ? -3.231 1.101 -11.994 1.00 98.19 105 ARG A O 1
ATOM 797 N N . VAL A 1 106 ? -5.456 1.425 -11.874 1.00 98.25 106 VAL A N 1
ATOM 798 C CA . VAL A 1 106 ? -5.846 0.033 -12.111 1.00 98.25 106 VAL A CA 1
ATOM 799 C C . VAL A 1 106 ? -6.570 -0.108 -13.443 1.00 98.25 106 VAL A C 1
ATOM 801 O O . VAL A 1 106 ? -7.531 0.594 -13.732 1.00 98.25 106 VAL A O 1
ATOM 804 N N . VAL A 1 107 ? -6.121 -1.048 -14.275 1.00 96.00 107 VAL A N 1
ATOM 805 C CA . VAL A 1 107 ? -6.747 -1.351 -15.569 1.00 96.00 107 VAL A CA 1
ATOM 806 C C . VAL A 1 107 ? -6.912 -2.857 -15.700 1.00 96.00 107 VAL A C 1
ATOM 808 O O . VAL A 1 107 ? -5.928 -3.589 -15.667 1.00 96.00 107 VAL A O 1
ATOM 811 N N . ASN A 1 108 ? -8.148 -3.332 -15.882 1.00 94.75 108 ASN A N 1
ATOM 812 C CA . ASN A 1 108 ? -8.466 -4.759 -16.043 1.00 94.75 108 ASN A CA 1
ATOM 813 C C . ASN A 1 108 ? -7.887 -5.645 -14.918 1.00 94.75 108 ASN A C 1
ATOM 815 O O . ASN A 1 108 ? -7.267 -6.669 -15.198 1.00 94.75 108 ASN A O 1
ATOM 819 N N . GLY A 1 109 ? -8.035 -5.217 -13.659 1.00 95.56 109 GLY A N 1
ATOM 820 C CA . GLY A 1 109 ? -7.514 -5.941 -12.491 1.00 95.56 109 GLY A CA 1
ATOM 821 C C . GLY A 1 109 ? -5.997 -5.842 -12.300 1.00 95.56 109 GLY A C 1
ATOM 822 O O . GLY A 1 109 ? -5.446 -6.538 -11.457 1.00 95.56 109 GLY A O 1
ATOM 823 N N . ARG A 1 110 ? -5.306 -4.985 -13.063 1.00 98.12 110 ARG A N 1
ATOM 824 C CA . ARG A 1 110 ? -3.851 -4.801 -12.980 1.00 98.12 110 ARG A CA 1
ATOM 825 C C . ARG A 1 110 ? -3.516 -3.434 -12.426 1.00 98.12 110 ARG A C 1
ATOM 827 O O . ARG A 1 110 ? -3.907 -2.428 -13.018 1.00 98.12 110 ARG A O 1
ATOM 834 N N . ILE A 1 111 ? -2.769 -3.400 -11.335 1.00 98.56 111 ILE A N 1
ATOM 835 C CA . ILE A 1 111 ? -2.214 -2.177 -10.765 1.00 98.56 111 ILE A CA 1
ATOM 836 C C . ILE A 1 111 ? -0.966 -1.819 -11.560 1.00 98.56 111 ILE A C 1
ATOM 838 O O . ILE A 1 111 ? -0.055 -2.634 -11.683 1.00 98.56 111 ILE A O 1
ATOM 842 N N . ARG A 1 112 ? -0.924 -0.597 -12.083 1.00 98.50 112 ARG A N 1
ATOM 843 C CA . ARG A 1 112 ? 0.243 -0.029 -12.757 1.00 98.50 112 ARG A CA 1
ATOM 844 C C . ARG A 1 112 ? 0.891 0.999 -11.855 1.00 98.50 112 ARG A C 1
ATOM 846 O O . ARG A 1 112 ? 0.193 1.862 -11.325 1.00 98.50 112 ARG A O 1
ATOM 853 N N . GLY A 1 113 ? 2.204 0.926 -11.735 1.00 98.25 113 GLY A N 1
ATOM 854 C CA . GLY A 1 113 ? 2.989 1.856 -10.940 1.00 98.25 113 GLY A CA 1
ATOM 855 C C . GLY A 1 113 ? 4.413 1.959 -11.456 1.00 98.25 113 GLY A C 1
ATOM 856 O O . GLY A 1 113 ? 4.795 1.224 -12.369 1.00 98.25 113 GLY A O 1
ATOM 857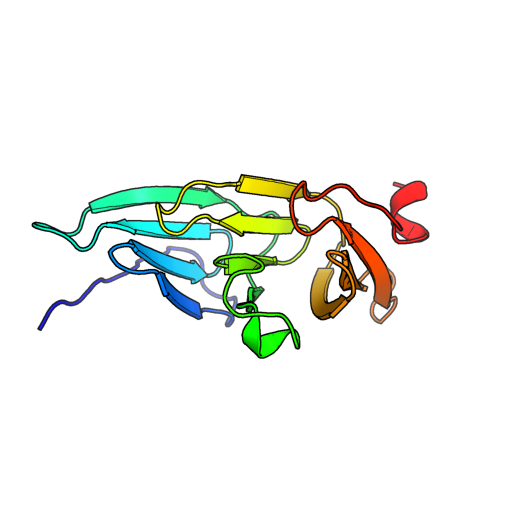 N N . ASP A 1 114 ? 5.178 2.850 -10.841 1.00 97.94 114 ASP A N 1
ATOM 858 C CA . ASP A 1 114 ? 6.619 2.946 -11.031 1.00 97.94 114 ASP A CA 1
ATOM 859 C C . ASP A 1 114 ? 7.336 2.681 -9.704 1.00 97.94 114 ASP A C 1
ATOM 861 O O . ASP A 1 114 ? 6.864 3.042 -8.622 1.00 97.94 114 ASP A O 1
ATOM 865 N N . ALA A 1 115 ? 8.482 2.023 -9.806 1.00 96.88 115 ALA A N 1
ATOM 866 C CA . ALA A 1 115 ? 9.378 1.696 -8.712 1.00 96.88 115 ALA A CA 1
ATOM 867 C C . ALA A 1 115 ? 10.698 2.439 -8.909 1.00 96.88 115 ALA A C 1
ATOM 869 O O . ALA A 1 115 ? 11.305 2.329 -9.973 1.00 96.88 115 ALA A O 1
ATOM 870 N N . GLU A 1 116 ? 11.165 3.162 -7.898 1.00 95.50 116 GLU A N 1
ATOM 871 C CA . GLU A 1 116 ? 12.458 3.833 -7.956 1.00 95.50 116 GLU A CA 1
ATOM 872 C C . GLU A 1 116 ? 13.590 2.849 -7.655 1.00 95.50 116 GLU A C 1
ATOM 874 O O . GLU A 1 116 ? 13.631 2.211 -6.594 1.00 95.50 116 GLU A O 1
ATOM 879 N N . TRP A 1 117 ? 14.502 2.729 -8.618 1.00 92.62 117 TRP A N 1
ATOM 880 C CA . TRP A 1 117 ? 15.721 1.935 -8.541 1.00 92.62 117 TRP A CA 1
ATOM 881 C C . TRP A 1 117 ? 16.953 2.828 -8.629 1.00 92.62 117 TRP A C 1
ATOM 883 O O . TRP A 1 117 ? 16.915 3.898 -9.231 1.00 92.62 117 TRP A O 1
ATOM 893 N N . ASP A 1 118 ? 18.059 2.366 -8.048 1.00 86.31 118 ASP A N 1
ATOM 894 C CA . ASP A 1 118 ? 19.341 3.055 -8.151 1.00 86.31 118 ASP A CA 1
ATOM 895 C C . ASP A 1 118 ? 19.917 2.955 -9.577 1.00 86.31 118 ASP A C 1
ATOM 897 O O . ASP A 1 118 ? 19.934 1.864 -10.162 1.00 86.31 118 ASP A O 1
ATOM 901 N N . PRO A 1 119 ? 20.476 4.048 -10.133 1.00 81.12 119 PRO A N 1
ATOM 902 C CA . PRO A 1 119 ? 20.698 5.354 -9.500 1.00 81.12 119 PRO A CA 1
ATOM 903 C C . PRO A 1 119 ? 19.420 6.216 -9.397 1.00 81.12 119 PRO A C 1
ATOM 905 O O . PRO A 1 119 ? 18.524 6.048 -10.222 1.00 81.12 119 PRO A O 1
ATOM 908 N N . PRO A 1 120 ? 19.365 7.198 -8.470 1.00 74.38 120 PRO A N 1
ATOM 909 C CA . PRO A 1 120 ? 18.196 8.059 -8.258 1.00 74.38 120 PRO A CA 1
ATOM 910 C C . PRO A 1 120 ? 17.613 8.645 -9.549 1.00 74.38 120 PRO A C 1
ATOM 912 O O . PRO A 1 120 ? 18.356 9.061 -10.446 1.00 74.38 120 PRO A O 1
ATOM 915 N N . GLY A 1 121 ? 16.281 8.698 -9.640 1.00 76.94 121 GLY A N 1
ATOM 916 C CA . GLY A 1 121 ? 15.569 9.024 -10.879 1.00 76.94 121 GLY A CA 1
ATOM 917 C C . GLY A 1 121 ? 15.378 7.837 -11.835 1.00 76.94 121 GLY A C 1
ATOM 918 O O . GLY A 1 121 ? 14.730 8.000 -12.872 1.00 76.94 121 GLY A O 1
ATOM 919 N N . GLY A 1 122 ? 15.887 6.649 -11.494 1.00 86.62 122 GLY A N 1
ATOM 920 C CA . GLY A 1 122 ? 15.666 5.380 -12.191 1.00 86.62 122 GLY A CA 1
ATOM 921 C C . GLY A 1 122 ? 14.286 4.777 -11.923 1.00 86.62 122 GLY A C 1
ATOM 922 O O . GLY A 1 122 ? 14.188 3.637 -11.478 1.00 86.62 122 GLY A O 1
ATOM 923 N N . TRP A 1 123 ? 13.217 5.540 -12.161 1.00 95.06 123 TRP A N 1
ATOM 924 C CA . TRP A 1 123 ? 11.846 5.040 -12.044 1.00 95.06 123 TRP A CA 1
ATOM 925 C C . TRP A 1 123 ? 11.550 4.039 -13.161 1.00 95.06 123 TRP A C 1
ATOM 927 O O . TRP A 1 123 ? 11.639 4.357 -14.349 1.00 95.06 123 TRP A O 1
ATOM 937 N N . GLU A 1 124 ? 11.204 2.820 -12.769 1.00 96.38 124 GLU A N 1
ATOM 938 C CA . GLU A 1 124 ? 10.929 1.713 -13.672 1.00 96.38 124 GLU A CA 1
ATOM 939 C C . GLU A 1 124 ? 9.486 1.223 -13.512 1.00 96.38 124 GLU A C 1
ATOM 941 O O . GLU A 1 124 ? 9.041 0.986 -12.384 1.00 96.38 124 GLU A O 1
ATOM 946 N N . PRO A 1 125 ? 8.759 1.004 -14.621 1.00 97.38 125 PRO A N 1
ATOM 947 C CA . PRO A 1 125 ? 7.372 0.581 -14.556 1.00 97.38 125 PRO A CA 1
ATOM 948 C C . PRO A 1 125 ? 7.240 -0.861 -14.068 1.00 97.38 125 PRO A C 1
ATOM 950 O O . PRO A 1 125 ? 8.046 -1.735 -14.402 1.00 97.38 125 PRO A O 1
ATOM 953 N N . PHE A 1 126 ? 6.156 -1.130 -13.347 1.00 97.88 126 PHE A N 1
ATOM 954 C CA . PHE A 1 126 ? 5.738 -2.475 -12.970 1.00 97.88 126 PHE A CA 1
ATOM 955 C C . PHE A 1 126 ? 4.226 -2.662 -13.132 1.00 97.88 126 PHE A C 1
ATOM 957 O O . PHE A 1 126 ? 3.445 -1.707 -13.170 1.00 97.88 126 PHE A O 1
ATOM 964 N N . GLU A 1 127 ? 3.807 -3.926 -13.190 1.00 98.44 127 GLU A N 1
ATOM 965 C CA . GLU A 1 127 ? 2.401 -4.309 -13.082 1.00 98.44 127 GLU A CA 1
ATOM 966 C C . GLU A 1 127 ? 2.227 -5.373 -11.997 1.00 98.44 127 GLU A C 1
ATOM 968 O O . GLU A 1 127 ? 2.954 -6.371 -11.985 1.00 98.44 127 GLU A O 1
ATOM 973 N N . LEU A 1 128 ? 1.240 -5.176 -11.122 1.00 98.62 128 LEU A N 1
ATOM 974 C CA . LEU A 1 128 ? 0.784 -6.182 -10.164 1.00 98.62 128 LEU A CA 1
ATOM 975 C C . LEU A 1 128 ? -0.631 -6.638 -10.505 1.00 98.62 128 LEU A C 1
ATOM 977 O O . LEU A 1 128 ? -1.464 -5.840 -10.935 1.00 98.62 128 LEU A O 1
ATOM 981 N N . ASP A 1 129 ? -0.926 -7.901 -10.250 1.00 98.31 129 ASP A N 1
ATOM 982 C CA . ASP A 1 129 ? -2.298 -8.378 -10.148 1.00 98.31 129 ASP A CA 1
ATOM 983 C C . ASP A 1 129 ? -2.950 -7.803 -8.876 1.00 98.31 129 ASP A C 1
ATOM 985 O O . ASP A 1 129 ? -2.401 -7.921 -7.778 1.00 98.31 129 ASP A O 1
ATOM 989 N N . ALA A 1 130 ? -4.103 -7.141 -9.008 1.00 97.38 130 ALA A N 1
ATOM 990 C CA . ALA A 1 130 ? -4.739 -6.431 -7.895 1.00 97.38 130 ALA A CA 1
ATOM 991 C C . ALA A 1 130 ? -5.249 -7.373 -6.790 1.00 97.38 130 ALA A C 1
ATOM 993 O O . ALA A 1 130 ? -5.300 -6.994 -5.611 1.00 97.38 130 ALA A O 1
ATOM 994 N N . ASP A 1 131 ? -5.600 -8.607 -7.151 1.00 97.06 131 ASP A N 1
ATOM 995 C CA . ASP A 1 131 ? -6.199 -9.584 -6.245 1.00 97.06 131 ASP A CA 1
ATOM 996 C C . ASP A 1 131 ? -5.177 -10.419 -5.500 1.00 97.06 131 ASP A C 1
ATOM 998 O O . ASP A 1 131 ? -5.362 -10.714 -4.318 1.00 97.06 131 ASP A O 1
ATOM 1002 N N . THR A 1 132 ? -4.074 -10.744 -6.157 1.00 97.88 132 THR A N 1
ATOM 1003 C CA . THR A 1 132 ? -3.061 -11.655 -5.620 1.00 97.88 132 THR A CA 1
ATOM 1004 C C . THR A 1 132 ? -1.764 -10.957 -5.226 1.00 97.88 132 THR A C 1
ATOM 1006 O O . THR A 1 132 ? -0.989 -11.509 -4.444 1.00 97.88 132 THR A O 1
ATOM 1009 N N . GLY A 1 133 ? -1.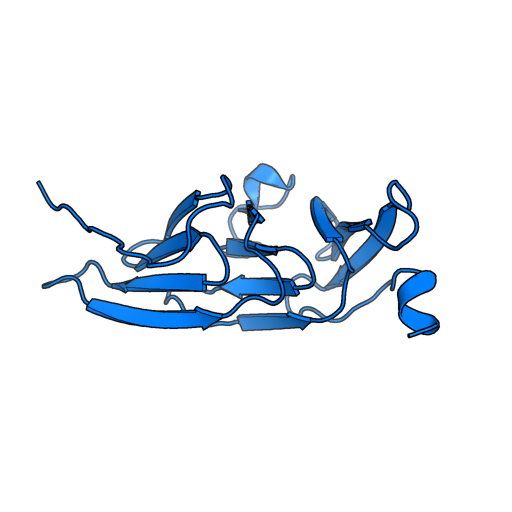509 -9.756 -5.753 1.00 97.81 133 GLY A N 1
ATOM 1010 C CA . GLY A 1 133 ? -0.214 -9.090 -5.648 1.00 97.81 133 GLY A CA 1
ATOM 1011 C C . GLY A 1 133 ? 0.871 -9.750 -6.505 1.00 97.81 133 GLY A C 1
ATOM 1012 O O . GLY A 1 133 ? 2.048 -9.434 -6.345 1.00 97.81 133 GLY A O 1
ATOM 1013 N N . GLU A 1 134 ? 0.521 -10.683 -7.397 1.00 98.12 134 GLU A N 1
ATOM 1014 C CA . GLU A 1 134 ? 1.489 -11.292 -8.308 1.00 98.12 134 GLU A CA 1
ATOM 1015 C C . GLU A 1 134 ? 2.139 -10.223 -9.193 1.00 98.12 134 GLU A C 1
ATOM 1017 O O . GLU A 1 134 ? 1.474 -9.333 -9.719 1.00 98.12 134 GLU A O 1
ATOM 1022 N N . VAL A 1 135 ? 3.457 -10.314 -9.370 1.00 97.88 135 VAL A N 1
ATOM 1023 C CA . VAL A 1 135 ? 4.214 -9.390 -10.217 1.00 97.88 135 VAL A CA 1
ATOM 1024 C C . VAL A 1 135 ? 4.102 -9.859 -11.662 1.00 97.88 135 VAL A C 1
ATOM 1026 O O . VAL A 1 135 ? 4.778 -10.799 -12.072 1.00 97.88 135 VAL A O 1
ATOM 1029 N N . LEU A 1 136 ? 3.253 -9.190 -12.435 1.00 97.62 136 LEU A N 1
ATOM 1030 C CA . LEU A 1 136 ? 2.991 -9.520 -13.838 1.00 97.62 136 LEU A CA 1
ATOM 1031 C C . LEU A 1 136 ? 4.054 -8.922 -14.763 1.00 97.62 136 LEU A C 1
ATO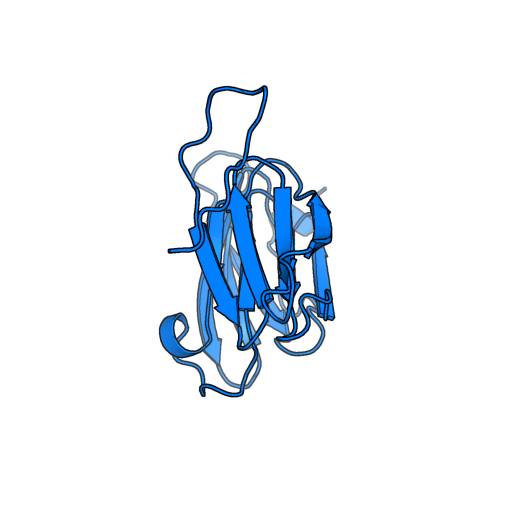M 1033 O O . LEU A 1 136 ? 4.419 -9.517 -15.776 1.00 97.62 136 LEU A O 1
ATOM 1037 N N . VAL A 1 137 ? 4.552 -7.740 -14.400 1.00 97.00 137 VAL A N 1
ATOM 1038 C CA . VAL A 1 137 ? 5.691 -7.077 -15.036 1.00 97.00 137 VAL A CA 1
ATOM 1039 C C . VAL A 1 137 ? 6.588 -6.563 -13.921 1.00 97.00 137 VAL A C 1
ATOM 1041 O O . VAL A 1 137 ? 6.161 -5.744 -13.111 1.00 97.00 137 VAL A O 1
ATOM 1044 N N . ALA A 1 138 ? 7.818 -7.067 -13.860 1.00 94.56 138 ALA A N 1
ATOM 1045 C CA . ALA A 1 138 ? 8.806 -6.624 -12.887 1.00 94.56 138 ALA A CA 1
ATOM 1046 C C . ALA A 1 138 ? 9.638 -5.458 -13.448 1.00 94.56 138 ALA A C 1
ATOM 1048 O O . ALA A 1 138 ? 9.934 -5.468 -14.648 1.00 94.56 138 ALA A O 1
ATOM 1049 N N . PRO A 1 139 ? 10.099 -4.531 -12.588 1.00 91.69 139 PRO A N 1
ATOM 1050 C CA . PRO A 1 139 ? 11.181 -3.620 -12.939 1.00 91.69 139 PRO A CA 1
ATOM 1051 C C . PRO A 1 139 ? 12.384 -4.406 -13.476 1.00 91.69 139 PRO A C 1
ATOM 1053 O O . PRO A 1 139 ? 12.711 -5.486 -12.971 1.00 91.69 139 PRO A O 1
ATOM 1056 N N . VAL A 1 140 ? 13.053 -3.876 -14.495 1.00 87.69 140 VAL A N 1
ATOM 1057 C CA . VAL A 1 140 ? 14.249 -4.477 -15.101 1.00 87.69 140 VAL A CA 1
ATOM 1058 C C . VAL A 1 140 ? 15.342 -4.665 -14.052 1.00 87.69 140 VAL A C 1
ATOM 1060 O O . VAL A 1 140 ? 15.998 -5.711 -14.021 1.00 87.69 140 VAL A O 1
ATOM 1063 N N . SER A 1 141 ? 15.521 -3.675 -13.180 1.00 86.62 141 SER A N 1
ATOM 1064 C CA . SER A 1 141 ? 16.525 -3.705 -12.122 1.00 86.62 141 SER A CA 1
ATOM 1065 C C . SER A 1 141 ? 16.232 -4.783 -11.085 1.00 86.62 141 SER A C 1
ATOM 1067 O O . SER A 1 141 ? 17.159 -5.453 -10.641 1.00 86.62 141 SER A O 1
ATOM 1069 N N . ARG A 1 142 ? 14.961 -5.093 -10.805 1.00 81.81 142 ARG A N 1
ATOM 1070 C CA . ARG A 1 142 ? 14.584 -6.164 -9.868 1.00 81.81 142 ARG A CA 1
ATOM 1071 C C . ARG A 1 142 ? 15.113 -7.545 -10.265 1.00 81.81 142 ARG A C 1
ATOM 1073 O O . ARG A 1 142 ? 15.360 -8.369 -9.398 1.00 81.81 142 ARG A O 1
ATOM 1080 N N . MET A 1 143 ? 15.311 -7.817 -11.556 1.00 75.44 143 MET A N 1
ATOM 1081 C CA . MET A 1 143 ? 15.859 -9.104 -12.021 1.00 75.44 143 MET A CA 1
ATOM 1082 C C . MET A 1 143 ? 17.375 -9.239 -11.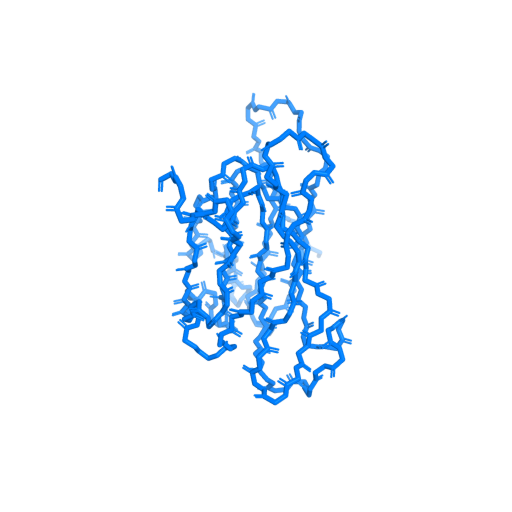805 1.00 75.44 143 MET A C 1
ATOM 1084 O O . MET A 1 143 ? 17.948 -10.285 -12.109 1.00 75.44 143 MET A O 1
ATOM 1088 N N . ARG A 1 144 ? 18.040 -8.171 -11.354 1.00 67.31 144 ARG A N 1
ATOM 1089 C CA . ARG A 1 144 ? 19.498 -8.096 -11.203 1.00 67.31 144 ARG A CA 1
ATOM 1090 C C . ARG A 1 144 ? 19.965 -8.152 -9.746 1.00 67.31 144 ARG A C 1
ATOM 1092 O O . ARG A 1 144 ? 21.176 -8.205 -9.538 1.00 67.31 144 ARG A O 1
ATOM 1099 N N . TYR A 1 145 ? 19.037 -8.145 -8.788 1.00 57.88 145 TYR A N 1
ATOM 1100 C CA . TYR A 1 145 ? 19.293 -8.142 -7.344 1.00 57.88 145 TYR A CA 1
ATOM 1101 C C . TYR A 1 145 ? 18.697 -9.371 -6.659 1.00 57.88 145 TYR A C 1
ATOM 1103 O O . TYR A 1 145 ? 17.609 -9.822 -7.082 1.00 57.88 145 TYR A O 1
#

Secondary structure (DSSP, 8-state):
--------S------EEEEEETTEEEEEETTEEEEEE-SSS-EEEEEEE-SS-EEEEE-GGGGT--TTS-SEEEEESS-EEEE-TTS-EEEEE-SS-SS-EEEEEEETTEEEEEEEETTTTEEEEEEEETTT--EEE--TGGGG-

Radius of gyration: 15.29 Å; chains: 1; bounding box: 37×25×39 Å

pLDDT: mean 91.29, std 10.49, range [51.81, 98.69]

Sequence (145 aa):
MLSIEIHDDHGGMPSRDARILGDVLLVGGLNHIHAIALSGSPRLLRSTRISGYFSEFNVPEELDAPPDAFDVIAVGCSDAIRFARTGDIVWRVSGLAVDGIVLHRVVNGRIRGDAEWDPPGGWEPFELDADTGEVLVAPVSRMRY